Protein AF-X1FNH7-F1 (afdb_monomer)

Foldseek 3Di:
DDDDDPPDDDPDPLDDDFDFDDPDPVPPDTHGDQDDPVVVVSCVVVVDQEAEAEDPDSNVVSSVVVCVVSVHHYHYHDPDPVVVVVVVDPPPPPD

InterPro domains:
  IPR028098 Glycosyltransferase subfamily 4-like, N-terminal domain [PF13439] (1-83)

Sequence (95 aa):
FAPRVEDYIDQEKNVFRYRSINLTSKVKYPLPIPLSFKVKKVITEFNPDIVHIHHPFLLSSVAIMYGKKLGIPKILTLHTQYEDILVTTPLTSGL

Radius of gyration: 15.21 Å; Cα contacts (8 Å, |Δi|>4): 81; chains: 1; bounding box: 41×29×34 Å

Structure (mmCIF, N/CA/C/O backbone):
data_AF-X1FNH7-F1
#
_entry.id   AF-X1FNH7-F1
#
loop_
_atom_site.group_PDB
_atom_site.id
_atom_site.type_symbol
_atom_site.label_atom_id
_atom_site.label_alt_id
_atom_site.label_comp_id
_atom_site.label_asym_id
_atom_site.label_entity_id
_atom_site.label_seq_id
_atom_site.pdbx_PDB_ins_code
_atom_site.Cartn_x
_atom_site.Cartn_y
_atom_site.Cartn_z
_atom_site.occupancy
_atom_site.B_iso_or_equiv
_atom_site.auth_seq_id
_atom_site.auth_comp_id
_atom_site.auth_asym_id
_atom_site.auth_atom_id
_atom_site.pdbx_PDB_model_num
ATOM 1 N N . PHE A 1 1 ? 0.800 -2.096 -5.881 1.00 59.34 1 PHE A N 1
ATOM 2 C CA . PHE A 1 1 ? 0.970 -1.198 -7.045 1.00 59.34 1 PHE A CA 1
ATOM 3 C C . PHE A 1 1 ? 2.291 -1.534 -7.726 1.00 59.34 1 PHE A C 1
ATOM 5 O O . PHE A 1 1 ? 3.317 -1.410 -7.075 1.00 59.34 1 PHE A O 1
ATOM 12 N N . ALA A 1 2 ? 2.264 -1.990 -8.979 1.00 61.94 2 ALA A N 1
ATOM 13 C CA . ALA A 1 2 ? 3.451 -2.337 -9.772 1.00 61.94 2 ALA A CA 1
ATOM 14 C C . ALA A 1 2 ? 3.626 -1.347 -10.945 1.00 61.94 2 ALA A C 1
ATOM 16 O O . ALA A 1 2 ? 2.624 -0.753 -11.375 1.00 61.94 2 ALA A O 1
ATOM 17 N N . PRO A 1 3 ? 4.852 -1.146 -11.475 1.00 65.56 3 PRO A N 1
ATOM 18 C CA . PRO A 1 3 ? 5.056 -0.351 -12.683 1.00 65.56 3 PRO A CA 1
ATOM 19 C C . PRO A 1 3 ? 4.287 -0.956 -13.859 1.00 65.56 3 PRO A C 1
ATOM 21 O O . PRO A 1 3 ? 4.051 -2.166 -13.912 1.00 65.56 3 PRO A O 1
ATOM 24 N N . ARG A 1 4 ? 3.836 -0.098 -14.779 1.00 70.06 4 ARG A N 1
ATOM 25 C CA . ARG A 1 4 ? 3.223 -0.557 -16.028 1.00 70.06 4 ARG A CA 1
ATOM 26 C C . ARG A 1 4 ? 4.297 -1.257 -16.856 1.00 70.06 4 ARG A C 1
ATOM 28 O O . ARG A 1 4 ? 5.388 -0.719 -16.998 1.00 70.06 4 ARG A O 1
ATOM 35 N N . VAL A 1 5 ? 3.959 -2.424 -17.382 1.00 77.38 5 VAL A N 1
ATOM 36 C CA . VAL A 1 5 ? 4.778 -3.156 -18.347 1.00 77.38 5 VAL A CA 1
ATOM 37 C C . VAL A 1 5 ? 4.110 -2.980 -19.708 1.00 77.38 5 VAL A C 1
ATOM 39 O O . VAL A 1 5 ? 2.878 -3.021 -19.789 1.00 77.38 5 VAL A O 1
ATOM 42 N N . GLU A 1 6 ? 4.896 -2.682 -20.741 1.00 75.44 6 GLU A N 1
ATOM 43 C CA . GLU A 1 6 ? 4.391 -2.617 -22.117 1.00 75.44 6 GLU A CA 1
ATOM 44 C C . GLU A 1 6 ? 3.817 -3.986 -22.506 1.00 75.44 6 GLU A C 1
ATOM 46 O O . GLU A 1 6 ? 4.303 -5.020 -22.057 1.00 75.44 6 GLU A O 1
ATOM 51 N N . ASP A 1 7 ? 2.696 -3.976 -23.226 1.00 82.88 7 ASP A N 1
ATOM 52 C CA . ASP A 1 7 ? 1.947 -5.168 -23.656 1.00 82.88 7 ASP A CA 1
ATOM 53 C C . ASP A 1 7 ? 1.374 -6.075 -22.549 1.00 82.88 7 ASP A C 1
ATOM 55 O O . ASP A 1 7 ? 0.733 -7.086 -22.838 1.00 82.88 7 ASP A O 1
ATOM 59 N N . TYR A 1 8 ? 1.500 -5.693 -21.274 1.00 84.19 8 TYR A N 1
ATOM 60 C CA . TYR A 1 8 ? 0.838 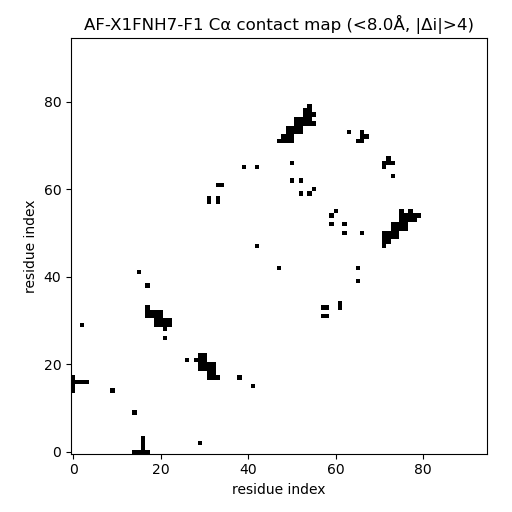-6.392 -20.176 1.00 84.19 8 TYR A CA 1
ATOM 61 C C . TYR A 1 8 ? -0.546 -5.805 -19.884 1.00 84.19 8 TYR A C 1
ATOM 63 O O . TYR A 1 8 ? -0.691 -4.617 -19.573 1.00 84.19 8 TYR A O 1
ATOM 71 N N . ILE A 1 9 ? -1.560 -6.668 -19.920 1.00 83.88 9 ILE A N 1
ATOM 72 C CA . ILE A 1 9 ? -2.942 -6.333 -19.575 1.00 83.88 9 ILE A CA 1
ATOM 73 C C . ILE A 1 9 ? -3.284 -6.987 -18.239 1.00 83.88 9 ILE A C 1
ATOM 75 O O . ILE A 1 9 ? -3.212 -8.211 -18.098 1.00 83.88 9 ILE A O 1
ATOM 79 N N . ASP A 1 10 ? -3.676 -6.156 -17.273 1.00 86.00 10 ASP A N 1
ATOM 80 C CA . ASP A 1 10 ? -4.139 -6.604 -15.962 1.00 86.00 10 ASP A CA 1
ATOM 81 C C . ASP A 1 10 ? -5.359 -7.528 -16.135 1.00 86.00 10 ASP A C 1
ATOM 83 O O . ASP A 1 10 ? -6.382 -7.122 -16.684 1.00 86.00 10 ASP A O 1
ATOM 87 N N . GLN A 1 11 ? -5.242 -8.778 -15.682 1.00 87.88 11 GLN A N 1
ATOM 88 C CA . GLN A 1 11 ? -6.336 -9.762 -15.729 1.00 87.88 11 GLN A CA 1
ATOM 89 C C . GLN A 1 11 ? -7.319 -9.580 -14.562 1.00 87.88 11 GLN A C 1
ATOM 91 O O . GLN A 1 11 ? -8.502 -9.901 -14.659 1.00 87.88 11 GLN A O 1
ATOM 96 N N . GLU A 1 12 ? -6.822 -9.033 -13.454 1.00 86.38 12 GLU A N 1
ATOM 97 C CA . GLU A 1 12 ? -7.565 -8.855 -12.213 1.00 86.38 12 GLU A CA 1
ATOM 98 C C . GLU A 1 12 ? -8.308 -7.515 -12.188 1.00 86.38 12 GLU A C 1
ATOM 100 O O . GLU A 1 12 ? -7.747 -6.454 -12.472 1.00 86.38 12 GLU A O 1
ATOM 105 N N . LYS A 1 13 ? -9.579 -7.539 -11.771 1.00 82.88 13 LYS A N 1
ATOM 106 C CA . LYS A 1 13 ? -10.468 -6.361 -11.818 1.00 82.88 13 LYS A CA 1
ATOM 107 C C . LYS A 1 13 ? -10.040 -5.219 -10.893 1.00 82.88 13 LYS A C 1
ATOM 109 O O . LYS A 1 13 ? -10.289 -4.057 -11.197 1.00 82.88 13 LYS A O 1
ATOM 114 N N . ASN A 1 14 ? -9.401 -5.541 -9.770 1.00 86.25 14 ASN A N 1
ATOM 115 C CA . ASN A 1 14 ? -9.070 -4.580 -8.712 1.00 86.25 14 ASN A CA 1
ATOM 116 C C . ASN A 1 14 ? -7.607 -4.117 -8.767 1.00 86.25 14 ASN A C 1
ATOM 118 O O . ASN A 1 14 ? -7.011 -3.768 -7.745 1.00 86.25 14 ASN A O 1
ATOM 122 N N . VAL A 1 15 ? -7.013 -4.103 -9.964 1.00 86.38 15 VAL A N 1
ATOM 123 C CA . VAL A 1 15 ? -5.662 -3.577 -10.170 1.00 86.38 15 VAL A CA 1
ATOM 124 C C . VAL A 1 15 ? -5.739 -2.101 -10.525 1.00 86.38 15 VAL A C 1
ATOM 126 O O . VAL A 1 15 ? -6.129 -1.693 -11.616 1.00 86.38 15 VAL A O 1
ATOM 129 N N . PHE A 1 16 ? -5.310 -1.273 -9.580 1.00 84.38 16 PHE A N 1
ATOM 130 C CA . PHE A 1 16 ? -5.191 0.163 -9.778 1.00 84.38 16 PHE A CA 1
ATOM 131 C C . PHE A 1 16 ? -3.716 0.536 -9.888 1.00 84.38 16 PHE A C 1
ATOM 133 O O . PHE A 1 16 ? -2.875 0.028 -9.149 1.00 84.38 16 PHE A O 1
ATOM 140 N N . ARG A 1 17 ? -3.385 1.443 -10.810 1.00 82.12 17 ARG A N 1
ATOM 141 C CA . ARG A 1 17 ? -2.017 1.935 -11.030 1.00 82.12 17 ARG A 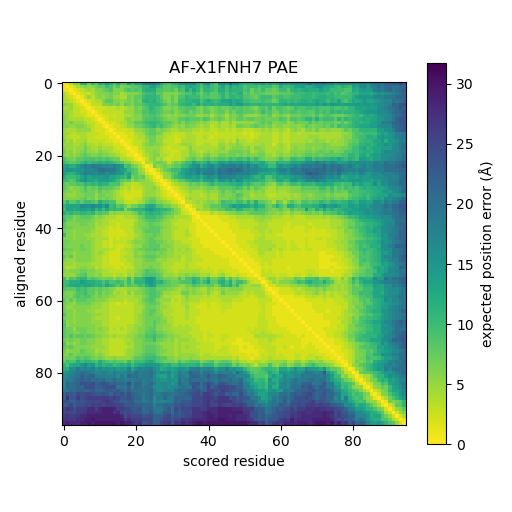CA 1
ATOM 142 C C . ARG A 1 17 ? -1.961 3.438 -10.774 1.00 82.12 17 ARG A C 1
ATOM 144 O O . ARG A 1 17 ? -2.826 4.182 -11.246 1.00 82.12 17 ARG A O 1
ATOM 151 N N . TYR A 1 18 ? -0.960 3.880 -10.011 1.00 79.56 18 TYR A N 1
ATOM 152 C CA . TYR A 1 18 ? -0.700 5.308 -9.830 1.00 79.56 18 TYR A CA 1
ATOM 153 C C . TYR A 1 18 ? -0.258 5.917 -11.156 1.00 79.56 18 TYR A C 1
ATOM 155 O O . TYR A 1 18 ? 0.462 5.286 -11.930 1.00 79.56 18 TYR A O 1
ATOM 163 N N . ARG A 1 19 ? -0.659 7.168 -11.397 1.00 78.69 19 ARG A N 1
ATOM 164 C CA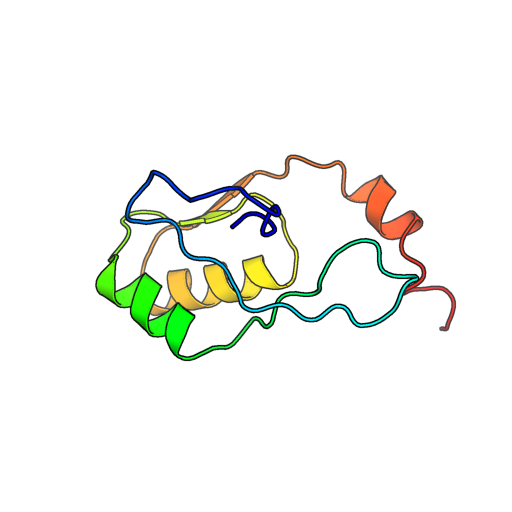 . ARG A 1 19 ? 0.021 7.981 -12.406 1.00 78.69 19 ARG A CA 1
ATOM 165 C C . ARG A 1 19 ? 1.449 8.218 -11.936 1.00 78.69 19 ARG A C 1
ATOM 167 O O . ARG A 1 19 ? 1.675 8.447 -10.746 1.00 78.69 19 ARG A O 1
ATOM 174 N N . SER A 1 20 ? 2.385 8.178 -12.865 1.00 78.94 20 SER A N 1
ATOM 175 C CA . SER A 1 20 ? 3.795 8.374 -12.580 1.00 78.94 20 SER A CA 1
ATOM 176 C C . SER A 1 20 ? 4.458 9.172 -13.695 1.00 78.94 20 SER A C 1
ATOM 178 O O . SER A 1 20 ? 3.953 9.221 -14.818 1.00 78.94 20 SER A O 1
ATOM 180 N N . ILE A 1 21 ? 5.553 9.847 -13.356 1.00 77.00 21 ILE A N 1
ATOM 181 C CA . ILE A 1 21 ? 6.336 10.666 -14.283 1.00 77.00 21 ILE A CA 1
ATOM 182 C C . ILE A 1 21 ? 7.767 10.137 -14.283 1.00 77.00 21 ILE A C 1
ATOM 184 O O . ILE A 1 21 ? 8.341 9.853 -13.229 1.00 77.00 21 ILE A O 1
ATOM 188 N N . ASN A 1 22 ? 8.352 10.031 -15.471 1.00 77.38 22 ASN A N 1
ATOM 189 C CA . ASN A 1 22 ? 9.784 9.813 -15.631 1.00 77.38 22 ASN A CA 1
ATOM 190 C C . ASN A 1 22 ? 10.479 11.176 -15.549 1.00 77.38 22 ASN A C 1
ATOM 192 O O . ASN A 1 22 ? 10.389 11.957 -16.490 1.00 77.38 22 ASN A O 1
ATOM 196 N N . LEU A 1 23 ? 11.113 11.500 -14.416 1.00 66.88 23 LEU A N 1
ATOM 197 C CA . LEU A 1 23 ? 11.727 12.823 -14.241 1.00 66.88 23 LEU A CA 1
ATOM 198 C C . LEU A 1 23 ? 13.009 12.999 -15.066 1.00 66.88 23 LEU A C 1
ATOM 200 O O . LEU A 1 23 ? 13.248 14.089 -15.568 1.00 66.88 23 LEU A O 1
ATOM 204 N N . THR A 1 24 ? 13.845 11.962 -15.195 1.00 62.50 24 THR A N 1
ATOM 205 C CA . THR A 1 24 ? 15.099 12.005 -15.971 1.00 62.50 24 THR A CA 1
ATOM 206 C C . THR A 1 24 ? 15.535 10.598 -16.391 1.00 62.50 24 THR A C 1
ATOM 208 O O . THR A 1 24 ? 15.177 9.626 -15.729 1.00 62.50 24 THR A O 1
ATOM 211 N N . SER A 1 25 ? 16.406 10.484 -17.399 1.00 61.59 25 SER A N 1
ATOM 212 C CA . SER A 1 25 ? 17.053 9.214 -17.783 1.00 61.59 25 SER A CA 1
ATOM 213 C C . SER A 1 25 ? 17.964 8.621 -16.694 1.00 61.59 25 SER A C 1
AT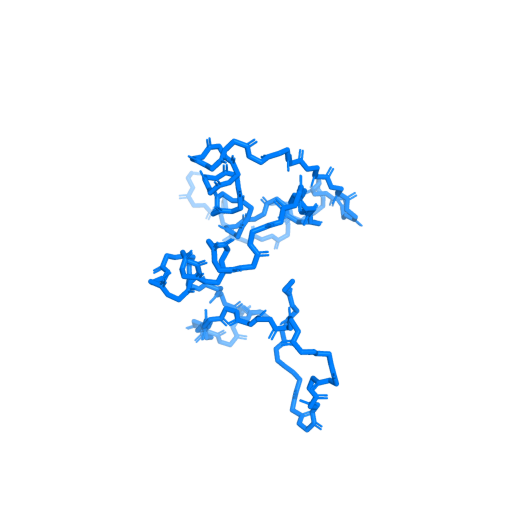OM 215 O O . SER A 1 25 ? 18.389 7.475 -16.810 1.00 61.59 25 SER A O 1
ATOM 217 N N . LYS A 1 26 ? 18.293 9.390 -15.641 1.00 59.47 26 LYS A N 1
ATOM 218 C CA . LYS A 1 26 ? 19.127 8.940 -14.512 1.00 59.47 26 LYS A CA 1
ATOM 219 C C . LYS A 1 26 ? 18.323 8.222 -13.427 1.00 59.47 26 LYS A C 1
ATOM 221 O O . LYS A 1 26 ? 18.886 7.416 -12.691 1.00 59.47 26 LYS A O 1
ATOM 226 N N . VAL A 1 27 ? 17.020 8.490 -13.316 1.00 61.66 27 VAL A N 1
ATOM 227 C CA . VAL A 1 27 ? 16.148 7.782 -12.372 1.00 61.66 27 VAL A CA 1
ATOM 228 C C . VAL A 1 27 ? 15.599 6.548 -13.083 1.00 61.66 27 VAL A C 1
ATOM 230 O O . VAL A 1 27 ? 14.748 6.661 -13.958 1.00 61.66 27 VAL A O 1
ATOM 233 N N . LYS A 1 28 ? 16.080 5.359 -12.699 1.00 62.19 28 LYS A N 1
ATOM 234 C CA . LYS A 1 28 ? 15.689 4.078 -13.321 1.00 62.19 28 LYS A CA 1
ATOM 235 C C . LYS A 1 28 ? 14.199 3.736 -13.196 1.00 62.19 28 LYS A C 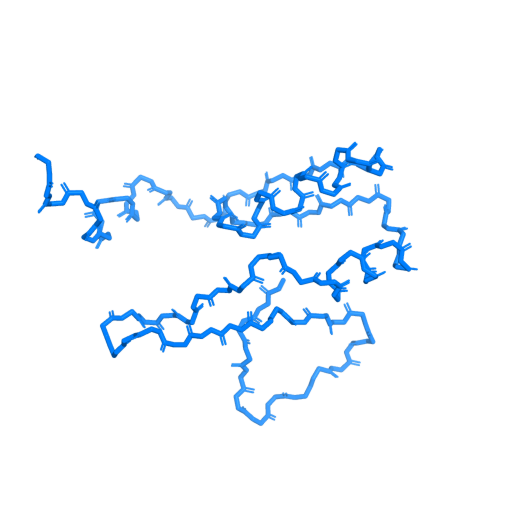1
ATOM 237 O O . LYS A 1 28 ? 13.737 2.840 -13.894 1.00 62.19 28 LYS A O 1
ATOM 242 N N . TYR A 1 29 ? 13.455 4.416 -12.322 1.00 68.38 29 TYR A N 1
ATOM 243 C CA . TYR A 1 29 ? 12.058 4.103 -12.040 1.00 68.38 29 TYR A CA 1
ATOM 244 C C . TYR A 1 29 ? 11.165 5.351 -12.079 1.00 68.38 29 TYR A C 1
ATOM 246 O O . TYR A 1 29 ? 11.539 6.390 -11.531 1.00 68.38 29 TYR A O 1
ATOM 254 N N . PRO A 1 30 ? 9.963 5.259 -12.670 1.00 73.50 30 PRO A N 1
ATOM 255 C CA . PRO A 1 30 ? 9.020 6.368 -12.704 1.00 73.50 30 PRO A CA 1
ATOM 256 C C . PRO A 1 30 ? 8.590 6.756 -11.283 1.00 73.50 30 PRO A C 1
ATOM 258 O O . PRO A 1 30 ? 8.182 5.897 -10.496 1.00 73.50 30 PRO A O 1
ATOM 261 N N . LEU A 1 31 ? 8.619 8.053 -10.960 1.00 77.19 31 LEU A N 1
ATOM 262 C CA . LEU A 1 31 ? 8.163 8.527 -9.654 1.00 77.19 31 LEU A CA 1
ATOM 263 C C . LEU A 1 31 ? 6.632 8.610 -9.626 1.00 77.19 31 LEU A C 1
ATOM 265 O O . LEU A 1 31 ? 6.031 9.216 -10.520 1.00 77.19 31 LEU A O 1
ATOM 269 N N . PRO A 1 32 ? 5.975 8.010 -8.619 1.00 78.25 32 PRO A N 1
ATOM 270 C CA . PRO A 1 32 ? 4.528 8.052 -8.510 1.00 78.25 32 PRO A CA 1
ATOM 271 C C . PRO A 1 32 ? 4.048 9.431 -8.050 1.00 78.25 32 PRO A C 1
ATOM 273 O O . PRO A 1 32 ? 4.704 10.090 -7.248 1.00 78.25 32 PRO A O 1
ATOM 276 N N . ILE A 1 33 ? 2.859 9.834 -8.500 1.00 79.94 33 ILE A N 1
ATOM 277 C CA . ILE A 1 33 ? 2.177 11.047 -8.036 1.00 79.94 33 ILE A CA 1
ATOM 278 C C . ILE A 1 33 ? 1.244 10.659 -6.871 1.00 79.94 33 ILE A C 1
ATOM 280 O O . ILE A 1 33 ? 0.187 10.070 -7.118 1.00 79.94 33 ILE A O 1
ATOM 284 N N . PRO A 1 34 ? 1.606 10.950 -5.607 1.00 68.12 34 PRO A N 1
ATOM 285 C CA . PRO A 1 34 ? 0.987 10.341 -4.423 1.00 68.12 34 PRO A CA 1
ATOM 286 C C . PRO A 1 34 ? -0.452 10.799 -4.150 1.00 68.12 34 PRO A C 1
ATOM 288 O O . PRO A 1 34 ? -1.271 10.021 -3.667 1.00 68.12 34 PRO A O 1
ATOM 291 N N . LEU A 1 35 ? -0.793 12.046 -4.475 1.00 66.75 35 LEU A N 1
ATOM 292 C CA . LEU A 1 35 ? -2.104 12.627 -4.186 1.00 66.75 35 LEU A CA 1
ATOM 293 C C . LEU A 1 35 ? -2.892 12.824 -5.479 1.00 66.75 35 LEU A C 1
ATOM 295 O O . LEU A 1 35 ? -2.781 13.845 -6.149 1.00 66.75 35 LEU A O 1
ATOM 299 N N . SER A 1 36 ? -3.730 11.849 -5.821 1.00 68.62 36 SER A N 1
ATOM 300 C CA . SER A 1 36 ? -4.749 12.043 -6.852 1.00 68.62 36 SER A CA 1
ATOM 301 C C . SER A 1 36 ? -6.130 11.741 -6.288 1.00 68.62 36 SER A C 1
ATOM 303 O O . SER A 1 36 ? -6.304 10.800 -5.512 1.00 68.62 36 SER A O 1
ATOM 305 N N . PHE A 1 37 ? -7.138 12.503 -6.721 1.00 77.06 37 PHE A N 1
ATOM 306 C CA . PHE A 1 37 ? -8.545 12.234 -6.397 1.00 77.06 37 PHE A CA 1
ATOM 307 C C . PHE A 1 37 ? -8.949 10.782 -6.698 1.00 77.06 37 PHE A C 1
ATOM 309 O O . PHE A 1 37 ? -9.781 10.208 -5.996 1.00 77.06 37 PHE A O 1
ATOM 316 N N . LYS A 1 38 ? -8.300 10.164 -7.694 1.00 82.00 38 LYS A N 1
ATOM 317 C CA . LYS A 1 38 ? -8.498 8.764 -8.069 1.00 82.00 38 LYS A CA 1
ATOM 318 C C . LYS A 1 38 ? -8.173 7.800 -6.926 1.00 82.00 38 LYS A C 1
ATOM 320 O O . LYS A 1 38 ? -8.935 6.874 -6.706 1.00 82.00 38 LYS A O 1
ATOM 325 N N . VAL A 1 39 ? -7.095 8.026 -6.175 1.00 82.31 39 VAL A N 1
ATOM 326 C CA . VAL A 1 39 ? -6.675 7.130 -5.080 1.00 82.31 39 VAL A CA 1
ATOM 327 C C . VAL A 1 39 ? -7.685 7.149 -3.942 1.00 82.31 39 VAL A C 1
ATOM 329 O O . VAL A 1 39 ? -8.096 6.093 -3.473 1.00 82.31 39 VAL A O 1
ATOM 332 N N . LYS A 1 40 ? -8.143 8.346 -3.549 1.00 85.38 40 LYS A N 1
ATOM 333 C CA . LYS A 1 40 ? -9.209 8.495 -2.550 1.00 85.38 40 LYS A CA 1
ATOM 334 C C . LYS A 1 40 ? -10.449 7.706 -2.959 1.00 85.38 40 LYS A C 1
ATOM 336 O O . LYS A 1 40 ? -10.982 6.955 -2.149 1.00 85.38 40 LYS A O 1
ATOM 341 N N . LYS A 1 41 ? -10.894 7.907 -4.205 1.00 88.12 41 LYS A N 1
ATOM 342 C CA . LYS A 1 41 ? -12.082 7.258 -4.760 1.00 88.12 41 LYS A CA 1
ATOM 343 C C . LYS A 1 41 ? -11.930 5.739 -4.720 1.00 88.12 41 LYS A C 1
ATOM 345 O O . LYS A 1 41 ? -12.748 5.081 -4.100 1.00 88.12 41 LYS A O 1
ATOM 350 N N . VAL A 1 42 ? -10.825 5.222 -5.255 1.00 88.25 42 VAL A N 1
ATOM 351 C CA . VAL A 1 42 ? -10.519 3.786 -5.280 1.00 88.25 42 VAL A CA 1
ATOM 352 C C . VAL A 1 42 ? -10.524 3.172 -3.884 1.00 88.25 42 VAL A C 1
ATOM 354 O O . VAL A 1 42 ? -11.195 2.174 -3.683 1.00 88.25 42 VAL A O 1
ATOM 357 N N . ILE A 1 43 ? -9.815 3.754 -2.910 1.00 88.44 43 ILE A N 1
ATOM 358 C CA . ILE A 1 43 ? -9.734 3.167 -1.561 1.00 88.44 43 ILE A CA 1
ATOM 359 C C . ILE A 1 43 ? -11.101 3.198 -0.865 1.00 88.44 43 ILE A C 1
ATOM 361 O O . ILE A 1 43 ? -11.451 2.251 -0.170 1.00 88.44 43 ILE A O 1
ATOM 365 N N . THR A 1 44 ? -11.876 4.267 -1.065 1.00 88.88 44 THR A N 1
ATOM 366 C CA . THR A 1 44 ? -13.206 4.397 -0.448 1.00 88.88 44 THR A CA 1
ATOM 367 C C . THR A 1 44 ? -14.218 3.443 -1.089 1.00 88.88 44 THR A C 1
ATOM 369 O O . THR A 1 44 ? -15.011 2.846 -0.377 1.00 88.88 44 THR A O 1
ATOM 372 N N . GLU A 1 45 ? -14.186 3.279 -2.415 1.00 90.62 45 GLU A N 1
ATOM 373 C CA . GLU A 1 45 ? -15.087 2.374 -3.148 1.00 90.62 45 GLU A CA 1
ATOM 374 C C . GLU A 1 45 ? -14.715 0.903 -2.961 1.00 90.62 45 GLU A C 1
ATOM 376 O O . GLU A 1 45 ? -15.599 0.060 -2.858 1.00 90.62 45 GLU A O 1
ATOM 381 N N . PHE A 1 46 ? -13.417 0.594 -2.903 1.00 91.19 46 PHE A N 1
ATOM 382 C CA . PHE A 1 46 ? -12.937 -0.761 -2.644 1.00 91.19 46 PHE A CA 1
ATOM 383 C C . PHE A 1 46 ? -13.207 -1.200 -1.199 1.00 91.19 46 PHE A C 1
ATOM 385 O O . PHE A 1 46 ? -13.433 -2.381 -0.972 1.00 91.19 46 PHE A O 1
ATOM 392 N N . ASN A 1 47 ? -13.196 -0.255 -0.249 1.00 90.75 47 ASN A N 1
ATOM 393 C CA . ASN A 1 47 ? -13.468 -0.472 1.175 1.00 90.75 47 ASN A CA 1
ATOM 394 C C . ASN A 1 47 ? -12.713 -1.682 1.777 1.00 90.75 47 ASN A C 1
ATOM 396 O O . ASN A 1 47 ? -13.343 -2.650 2.199 1.00 90.75 47 ASN A O 1
ATOM 400 N N . PRO A 1 48 ? -11.366 -1.665 1.791 1.00 91.56 48 PRO A N 1
ATOM 401 C CA . PRO A 1 48 ? -10.593 -2.813 2.245 1.00 91.56 48 PRO A CA 1
ATOM 402 C C . PRO A 1 48 ? -10.650 -2.991 3.764 1.00 91.56 48 PRO A C 1
ATOM 404 O O . PRO A 1 48 ? -10.536 -2.019 4.508 1.00 91.56 48 PRO A O 1
ATOM 407 N N . ASP A 1 49 ? -10.662 -4.243 4.217 1.00 95.12 49 ASP A N 1
ATOM 408 C CA . ASP A 1 49 ? -10.500 -4.589 5.637 1.00 95.12 49 ASP A CA 1
ATOM 409 C C . ASP A 1 49 ? -9.063 -4.380 6.134 1.00 95.12 49 ASP A C 1
ATOM 411 O O . ASP A 1 49 ? -8.821 -4.207 7.328 1.00 95.12 49 ASP A O 1
ATOM 415 N N . ILE A 1 50 ? -8.085 -4.403 5.221 1.00 94.31 50 ILE A N 1
ATOM 416 C CA . ILE A 1 50 ? -6.668 -4.255 5.544 1.00 94.31 50 ILE A CA 1
ATOM 417 C C . ILE A 1 50 ? -5.881 -3.599 4.412 1.00 94.31 50 ILE A C 1
ATOM 419 O O . ILE A 1 50 ? -6.111 -3.848 3.229 1.00 94.31 50 ILE A O 1
ATOM 423 N N . VAL A 1 51 ? -4.898 -2.776 4.778 1.00 92.06 51 VAL A N 1
ATOM 424 C CA . VAL A 1 51 ? -3.939 -2.188 3.840 1.00 92.06 51 VAL A CA 1
ATOM 425 C C . VAL A 1 51 ? -2.573 -2.832 4.045 1.00 92.06 51 VAL A C 1
ATOM 427 O O . VAL A 1 51 ? -1.897 -2.574 5.040 1.00 92.06 51 VAL A O 1
ATOM 430 N N . HIS A 1 52 ? -2.141 -3.648 3.084 1.00 92.19 52 HIS A N 1
ATOM 431 C CA . HIS A 1 52 ? -0.802 -4.236 3.075 1.00 92.19 52 HIS A CA 1
ATOM 432 C C . HIS A 1 52 ? 0.150 -3.413 2.201 1.00 92.19 52 HIS A C 1
ATOM 434 O O . HIS A 1 52 ? -0.135 -3.092 1.046 1.00 92.19 52 HIS A O 1
ATOM 440 N N . ILE A 1 53 ? 1.279 -3.030 2.781 1.00 89.94 53 ILE A N 1
ATOM 441 C CA . ILE A 1 53 ? 2.276 -2.137 2.210 1.00 89.94 53 ILE A CA 1
ATOM 442 C C . ILE A 1 53 ? 3.588 -2.911 2.101 1.00 89.94 53 ILE A C 1
ATOM 444 O O . ILE A 1 53 ? 4.037 -3.498 3.077 1.00 89.94 53 ILE A O 1
ATOM 448 N N . HIS A 1 54 ? 4.228 -2.882 0.934 1.00 84.38 54 HIS A N 1
ATOM 449 C CA . HIS A 1 54 ? 5.467 -3.636 0.710 1.00 84.38 54 HIS A CA 1
ATOM 450 C C . HIS A 1 54 ? 6.736 -2.772 0.692 1.00 84.38 54 HIS A C 1
ATOM 452 O O . HIS A 1 54 ? 7.829 -3.326 0.667 1.00 84.38 54 HIS A O 1
ATOM 458 N N . HIS A 1 55 ? 6.632 -1.443 0.580 1.00 75.00 55 HIS A N 1
ATOM 459 C CA . HIS A 1 55 ? 7.787 -0.556 0.372 1.00 75.00 55 HIS A CA 1
ATOM 460 C C . HIS A 1 55 ? 7.570 0.804 1.070 1.00 75.00 55 HIS A C 1
ATOM 462 O O . HIS A 1 55 ? 6.646 1.517 0.665 1.00 75.00 55 HIS A O 1
ATOM 468 N N . PRO A 1 56 ? 8.417 1.238 2.025 1.00 69.62 56 PRO A N 1
ATOM 469 C CA . PRO A 1 56 ? 8.296 2.442 2.847 1.00 69.62 56 PRO A CA 1
ATOM 470 C C . PRO A 1 56 ? 8.693 3.726 2.091 1.00 69.62 56 PRO A C 1
ATOM 472 O O . PRO A 1 56 ? 9.419 4.569 2.604 1.00 69.62 56 PRO A O 1
ATOM 475 N N . PHE A 1 57 ? 8.232 3.890 0.853 1.00 75.00 57 PHE A N 1
ATOM 476 C CA . PHE A 1 57 ? 8.471 5.093 0.049 1.00 75.00 57 PHE A CA 1
ATOM 477 C C . PHE A 1 57 ? 7.234 5.997 -0.009 1.00 75.00 57 PHE A C 1
ATOM 479 O O . PHE A 1 57 ? 6.266 5.813 0.724 1.00 75.00 57 PHE A O 1
ATOM 486 N N . LEU A 1 58 ? 7.239 6.971 -0.921 1.00 73.94 58 LEU A N 1
ATOM 487 C CA . LEU A 1 58 ? 6.205 7.995 -1.094 1.00 73.94 58 LEU A CA 1
ATOM 488 C C . LEU A 1 58 ? 4.760 7.457 -1.156 1.00 73.94 58 LEU A C 1
ATOM 490 O O . LEU A 1 58 ? 3.833 8.138 -0.740 1.00 73.94 58 LEU A O 1
ATOM 494 N N . LEU A 1 59 ? 4.541 6.233 -1.642 1.00 80.44 59 LEU A N 1
ATOM 495 C CA . LEU A 1 59 ? 3.205 5.620 -1.669 1.00 80.44 59 LEU A CA 1
ATOM 496 C C . LE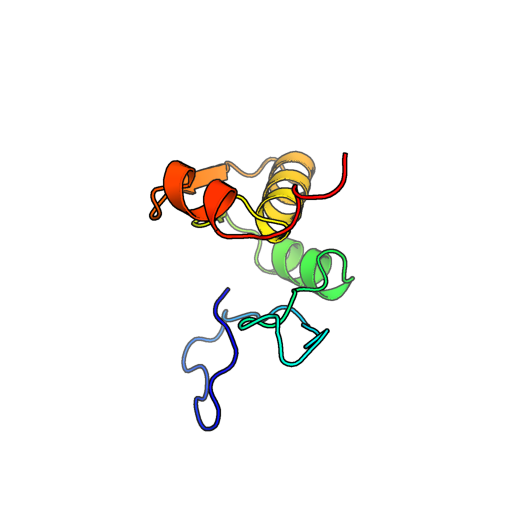U A 1 59 ? 2.760 5.048 -0.317 1.00 80.44 59 LEU A C 1
ATOM 498 O O . LEU A 1 59 ? 1.559 4.951 -0.061 1.00 80.44 59 LEU A O 1
ATOM 502 N N . SER A 1 60 ? 3.702 4.711 0.566 1.00 85.31 60 SER A N 1
ATOM 503 C CA . SER A 1 60 ? 3.393 4.284 1.932 1.00 85.31 60 SER A CA 1
ATOM 504 C C . SER A 1 60 ? 2.725 5.384 2.733 1.00 85.31 60 SER A C 1
ATOM 506 O O . SER A 1 60 ? 1.769 5.107 3.450 1.00 85.31 60 SER A O 1
ATOM 508 N N . SER A 1 61 ? 3.169 6.637 2.598 1.00 86.12 61 SER A N 1
ATOM 509 C CA . SER A 1 61 ? 2.564 7.752 3.336 1.00 86.12 61 SER A CA 1
ATOM 510 C C . SER A 1 61 ? 1.092 7.945 2.958 1.00 86.12 61 SER A C 1
ATOM 512 O O . SER A 1 61 ? 0.255 8.166 3.831 1.00 86.12 61 SER A O 1
ATOM 514 N N . VAL A 1 62 ? 0.749 7.756 1.681 1.00 86.44 62 VAL A N 1
ATOM 515 C CA . VAL A 1 62 ? -0.631 7.801 1.176 1.00 86.44 62 VAL A CA 1
ATOM 516 C C . VAL A 1 62 ? -1.469 6.663 1.759 1.00 86.44 62 VAL A C 1
ATOM 518 O O . VAL A 1 62 ? -2.571 6.897 2.255 1.00 86.44 62 VAL A O 1
ATOM 521 N N . ALA A 1 63 ? -0.936 5.439 1.741 1.00 87.44 63 ALA A N 1
ATOM 522 C CA . ALA A 1 63 ? -1.589 4.264 2.312 1.00 87.44 63 ALA A CA 1
ATOM 523 C C . ALA A 1 63 ? -1.825 4.418 3.828 1.00 87.44 63 ALA A C 1
ATOM 525 O O . ALA A 1 63 ? -2.923 4.152 4.317 1.00 87.44 63 ALA A O 1
ATOM 526 N N . ILE A 1 64 ? -0.834 4.933 4.563 1.00 89.75 64 ILE A N 1
ATOM 527 C CA . ILE A 1 64 ? -0.927 5.222 6.001 1.00 89.75 64 ILE A CA 1
ATOM 528 C C . ILE A 1 64 ? -1.963 6.316 6.274 1.00 89.75 64 ILE A C 1
ATOM 530 O O . ILE A 1 64 ? -2.777 6.170 7.187 1.00 89.75 64 ILE A O 1
ATOM 534 N N . MET A 1 65 ? -1.956 7.393 5.483 1.00 90.62 65 MET A N 1
ATOM 535 C CA . MET A 1 65 ? -2.903 8.500 5.610 1.00 90.62 65 MET A CA 1
ATOM 536 C C . MET A 1 65 ? -4.346 8.011 5.446 1.00 90.62 65 MET A C 1
ATOM 538 O O . MET A 1 65 ? -5.184 8.303 6.301 1.00 90.62 65 MET A O 1
ATOM 542 N N . TYR A 1 66 ? -4.647 7.264 4.379 1.00 89.69 66 TYR A N 1
ATOM 543 C CA . TYR A 1 66 ? -6.004 6.761 4.150 1.00 89.69 66 TYR A CA 1
ATOM 544 C C . TYR A 1 66 ? -6.399 5.670 5.140 1.00 89.69 66 TYR A C 1
ATOM 546 O O . TYR A 1 66 ? -7.514 5.725 5.649 1.00 89.69 66 TYR A O 1
ATOM 554 N N . GLY A 1 67 ? -5.491 4.757 5.495 1.00 91.06 67 GLY A N 1
ATOM 555 C CA . GLY A 1 67 ? -5.757 3.764 6.535 1.00 91.06 67 GLY A CA 1
ATOM 556 C C . GLY A 1 67 ? -6.098 4.420 7.876 1.00 91.06 67 GLY A C 1
ATOM 557 O O . GLY A 1 67 ? -7.084 4.061 8.507 1.00 91.06 67 GLY A O 1
ATOM 558 N N . LYS A 1 68 ? -5.365 5.472 8.277 1.00 92.44 68 LYS A N 1
ATOM 559 C CA . LYS A 1 68 ? -5.693 6.257 9.480 1.00 92.44 68 LYS A CA 1
ATOM 560 C C . LYS A 1 68 ? -7.041 6.970 9.352 1.00 92.44 68 LYS A C 1
ATOM 562 O O . LYS A 1 68 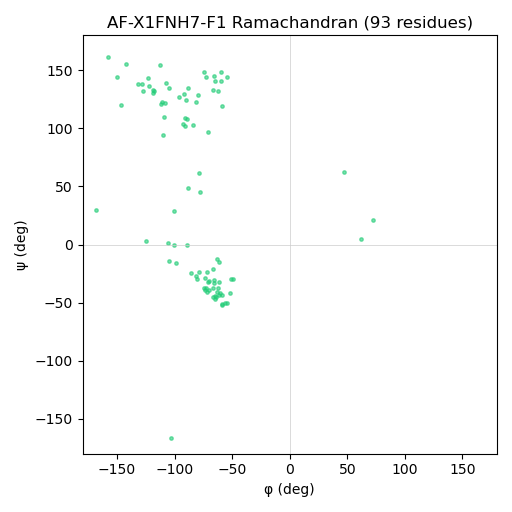? -7.825 6.945 10.292 1.00 92.44 68 LYS A O 1
ATOM 567 N N . LYS A 1 69 ? -7.307 7.611 8.210 1.00 91.12 69 LYS A N 1
ATOM 568 C CA . LYS A 1 69 ? -8.538 8.384 7.983 1.00 91.12 69 LYS A CA 1
ATOM 569 C C . LYS A 1 69 ? -9.798 7.515 7.955 1.00 91.12 69 LYS A C 1
ATOM 571 O O . LYS A 1 69 ? -10.853 7.994 8.351 1.00 91.12 69 LYS A O 1
ATOM 576 N N . LEU A 1 70 ? -9.688 6.287 7.460 1.00 91.06 70 LEU A N 1
ATOM 577 C CA . LEU A 1 70 ? -10.810 5.365 7.275 1.00 91.06 70 LEU A CA 1
ATOM 578 C C . LEU A 1 70 ? -10.914 4.310 8.388 1.00 91.06 70 LEU A C 1
ATOM 580 O O . LEU A 1 70 ? -11.816 3.487 8.349 1.00 91.06 70 LEU A O 1
ATOM 584 N N . GLY A 1 71 ? -10.009 4.323 9.373 1.00 94.38 71 GLY A N 1
ATOM 585 C CA . GLY A 1 71 ? -10.007 3.340 10.461 1.00 94.38 71 GLY A CA 1
ATOM 586 C C . GLY A 1 71 ? -9.554 1.936 10.042 1.00 94.38 71 GLY A C 1
ATOM 587 O O . GLY A 1 71 ? -9.851 0.972 10.737 1.00 94.38 71 GLY A O 1
ATOM 588 N N . ILE A 1 72 ? -8.826 1.814 8.930 1.00 95.19 72 ILE A N 1
ATOM 589 C CA . ILE A 1 72 ? -8.412 0.529 8.356 1.00 95.19 72 ILE A CA 1
ATOM 590 C C . ILE A 1 72 ? -7.033 0.131 8.917 1.00 95.19 72 ILE A C 1
ATOM 592 O O . ILE A 1 72 ? -6.095 0.942 8.873 1.00 95.19 72 ILE A O 1
ATOM 596 N N . PRO A 1 73 ? -6.861 -1.103 9.428 1.00 95.12 73 PRO A N 1
ATOM 597 C CA . PRO A 1 73 ? -5.564 -1.656 9.812 1.00 95.12 73 PRO A CA 1
ATOM 598 C C . PRO A 1 73 ? -4.532 -1.609 8.676 1.00 95.12 73 PRO A C 1
ATOM 600 O O . PRO A 1 73 ? -4.856 -1.804 7.505 1.00 95.12 73 PRO A O 1
ATOM 603 N N . LYS A 1 74 ? -3.259 -1.364 9.018 1.00 93.56 74 LYS A N 1
ATOM 604 C CA . LYS A 1 74 ? -2.158 -1.292 8.045 1.00 93.56 74 LYS A CA 1
ATOM 605 C C . LYS A 1 74 ? -1.030 -2.224 8.463 1.00 93.56 74 LYS A C 1
ATOM 607 O O . LYS A 1 74 ? -0.596 -2.154 9.611 1.00 93.56 74 LYS A O 1
ATOM 612 N N . ILE A 1 75 ? -0.531 -3.022 7.525 1.00 93.19 75 ILE A N 1
ATOM 613 C CA . ILE A 1 7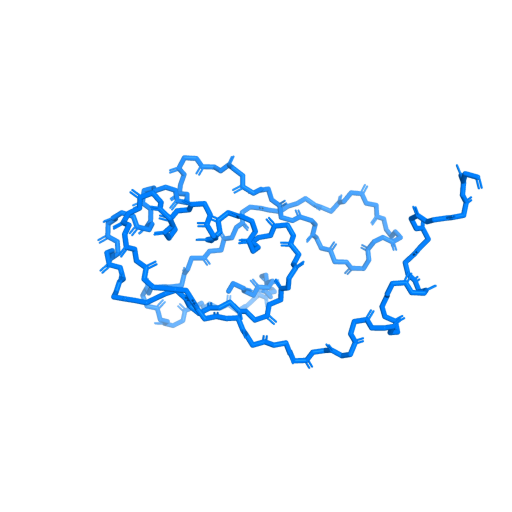5 ? 0.633 -3.897 7.698 1.00 93.19 75 ILE A CA 1
ATOM 614 C C . ILE A 1 75 ? 1.712 -3.449 6.721 1.00 93.19 75 ILE A C 1
ATOM 616 O O . ILE A 1 75 ? 1.434 -3.257 5.541 1.00 93.19 75 ILE A O 1
ATOM 620 N N . LEU A 1 76 ? 2.942 -3.293 7.206 1.00 88.56 76 LEU A N 1
ATOM 621 C CA . LEU A 1 76 ? 4.115 -3.019 6.382 1.00 88.56 76 LEU A CA 1
ATOM 622 C C . LEU A 1 76 ? 5.031 -4.240 6.405 1.00 88.56 76 LEU A C 1
ATOM 624 O O . LEU A 1 76 ? 5.476 -4.653 7.473 1.00 88.56 76 LEU A O 1
ATOM 628 N N . THR A 1 77 ? 5.336 -4.788 5.233 1.00 85.50 77 THR A N 1
ATOM 629 C CA . THR A 1 77 ? 6.375 -5.805 5.062 1.00 85.50 77 THR A CA 1
ATOM 630 C C . THR A 1 77 ? 7.523 -5.201 4.275 1.00 85.50 77 THR A C 1
ATOM 632 O O . THR A 1 77 ? 7.340 -4.737 3.153 1.00 85.50 77 THR A O 1
ATOM 635 N N . LEU A 1 78 ? 8.711 -5.193 4.872 1.00 80.38 78 LEU A N 1
ATOM 636 C CA . LEU A 1 78 ? 9.927 -4.683 4.253 1.00 80.38 78 LEU A CA 1
ATOM 637 C C . LEU A 1 78 ? 10.622 -5.841 3.538 1.00 80.38 78 LEU A C 1
ATOM 639 O O . LEU A 1 78 ? 11.239 -6.687 4.174 1.00 80.38 78 LEU A O 1
ATOM 643 N N . HIS A 1 79 ? 10.486 -5.899 2.214 1.00 70.81 79 HIS A N 1
ATOM 644 C CA . HIS A 1 79 ? 11.116 -6.948 1.398 1.00 70.81 79 HIS A CA 1
ATOM 645 C C . HIS A 1 79 ? 12.523 -6.583 0.916 1.00 70.81 79 HIS A C 1
ATOM 647 O O . HIS A 1 79 ? 13.155 -7.359 0.205 1.00 70.81 79 HIS A O 1
ATOM 653 N N . THR A 1 80 ? 13.012 -5.398 1.271 1.00 63.59 80 THR A N 1
ATOM 654 C CA . THR A 1 80 ? 14.310 -4.891 0.833 1.00 63.59 80 THR A CA 1
ATOM 655 C C . THR A 1 80 ? 15.113 -4.447 2.049 1.00 63.59 80 THR A C 1
ATOM 657 O O . THR A 1 80 ? 14.552 -3.827 2.953 1.00 63.59 80 THR A O 1
ATOM 660 N N . GLN A 1 81 ? 16.413 -4.754 2.082 1.00 62.00 81 GLN A N 1
ATOM 661 C CA . GLN A 1 81 ? 17.334 -4.186 3.070 1.00 62.00 81 GLN A CA 1
ATOM 662 C C . GLN A 1 81 ? 17.533 -2.704 2.727 1.00 62.00 81 GLN A C 1
ATOM 664 O O . GLN A 1 81 ? 18.272 -2.349 1.813 1.00 62.00 81 GLN A O 1
ATOM 669 N N . TYR A 1 82 ? 16.787 -1.826 3.401 1.00 54.75 82 TYR A N 1
ATOM 670 C CA . TYR A 1 82 ? 16.824 -0.381 3.140 1.00 54.75 82 TYR A CA 1
ATOM 671 C C . TYR A 1 82 ? 18.161 0.264 3.508 1.00 54.75 82 TYR A C 1
ATOM 673 O 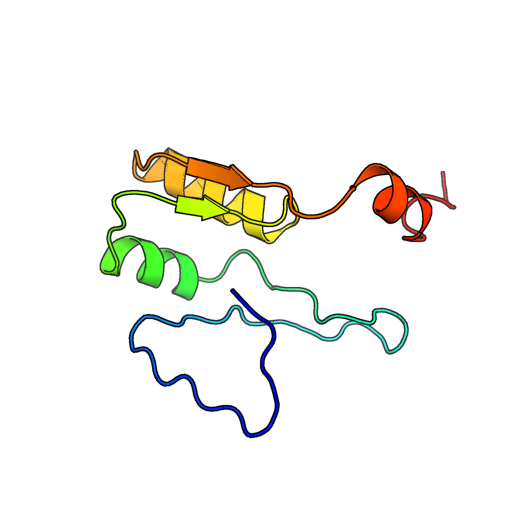O . TYR A 1 82 ? 18.474 1.325 2.969 1.00 54.75 82 TYR A O 1
ATOM 681 N N . GLU A 1 83 ? 18.941 -0.387 4.372 1.00 56.34 83 GLU A N 1
ATOM 682 C CA . GLU A 1 83 ? 20.302 0.014 4.741 1.00 56.34 83 GLU A CA 1
ATOM 683 C C . GLU A 1 83 ? 21.174 0.246 3.492 1.00 56.34 83 GLU A C 1
ATOM 685 O O . GLU A 1 83 ? 21.816 1.289 3.387 1.00 56.34 83 GLU A O 1
ATOM 690 N N . ASP A 1 84 ? 21.075 -0.620 2.478 1.00 51.81 84 ASP A N 1
ATOM 691 C CA . ASP A 1 84 ? 21.871 -0.516 1.246 1.00 51.81 84 ASP A CA 1
ATOM 692 C C . ASP A 1 84 ? 21.312 0.497 0.229 1.00 51.81 84 ASP A C 1
ATOM 694 O O . ASP A 1 84 ? 22.049 1.113 -0.549 1.00 51.81 84 ASP A O 1
ATOM 698 N N . ILE A 1 85 ? 19.991 0.704 0.206 1.00 52.38 85 ILE A N 1
ATOM 699 C CA . ILE A 1 85 ? 19.358 1.623 -0.756 1.00 52.38 85 ILE A CA 1
ATOM 700 C C . ILE A 1 85 ? 19.625 3.081 -0.383 1.00 52.38 85 ILE A C 1
ATOM 702 O O . ILE A 1 85 ? 19.890 3.895 -1.268 1.00 52.38 85 ILE A O 1
ATOM 706 N N . LEU A 1 86 ? 19.597 3.416 0.910 1.00 51.66 86 LEU A N 1
ATOM 707 C CA . LEU A 1 86 ? 19.875 4.779 1.374 1.00 51.66 86 LEU A CA 1
ATOM 708 C C . LEU A 1 86 ? 21.294 5.236 1.004 1.00 51.66 86 LEU A C 1
ATOM 710 O O . LEU A 1 86 ? 21.490 6.410 0.701 1.00 51.66 86 LEU A O 1
ATOM 714 N N . VAL A 1 87 ? 22.252 4.307 0.961 1.00 54.31 87 VAL A N 1
ATOM 715 C CA . VAL A 1 87 ? 23.646 4.570 0.569 1.00 54.31 87 VAL A CA 1
ATOM 716 C C . VAL A 1 87 ? 23.797 4.788 -0.944 1.00 54.31 87 VAL A C 1
ATOM 718 O O . VAL A 1 87 ? 24.685 5.518 -1.376 1.00 54.31 87 VAL A O 1
ATOM 721 N N . THR A 1 88 ? 22.935 4.186 -1.769 1.00 43.84 88 THR A N 1
ATOM 722 C CA . THR A 1 88 ? 23.101 4.163 -3.236 1.00 43.84 88 THR A CA 1
ATOM 723 C C . THR A 1 88 ? 22.280 5.213 -3.991 1.00 43.84 88 THR A C 1
ATOM 725 O O . THR A 1 88 ? 22.579 5.503 -5.152 1.00 43.84 88 THR A O 1
ATOM 728 N N . THR A 1 89 ? 21.273 5.834 -3.366 1.00 44.56 89 THR A N 1
ATOM 729 C CA . THR A 1 89 ? 20.605 7.023 -3.925 1.00 44.56 89 THR A CA 1
ATOM 730 C C . THR A 1 89 ? 21.401 8.301 -3.634 1.00 44.56 89 THR A C 1
ATOM 732 O O . THR A 1 89 ? 21.573 8.636 -2.464 1.00 44.56 89 THR A O 1
ATOM 735 N N . PRO A 1 90 ? 21.809 9.091 -4.648 1.00 45.94 90 PRO A N 1
ATOM 736 C CA . PRO A 1 90 ? 22.516 10.357 -4.452 1.00 45.94 90 PRO A CA 1
ATOM 737 C C . PRO A 1 90 ? 21.526 11.469 -4.067 1.00 45.94 90 PRO A C 1
ATOM 739 O O . PRO A 1 90 ? 21.328 12.434 -4.800 1.00 45.94 90 PRO A O 1
ATOM 742 N N . LEU A 1 91 ? 20.840 11.301 -2.937 1.00 50.66 91 LEU A N 1
ATOM 743 C CA . LEU A 1 91 ? 19.984 12.321 -2.323 1.00 50.66 91 LEU A CA 1
ATOM 744 C C . LEU A 1 91 ? 20.626 12.945 -1.074 1.00 50.66 91 LEU A C 1
ATOM 746 O O . LEU A 1 91 ? 20.026 13.822 -0.464 1.00 50.66 91 LEU A O 1
ATOM 750 N N . THR A 1 92 ? 21.846 12.538 -0.713 1.00 46.19 92 THR A N 1
ATOM 751 C CA . THR A 1 92 ? 22.558 13.017 0.486 1.00 46.19 92 THR A CA 1
ATOM 752 C C . THR A 1 92 ? 23.951 13.593 0.215 1.00 46.19 92 THR A C 1
ATOM 754 O O . THR A 1 92 ? 24.607 14.033 1.149 1.00 46.19 92 THR A O 1
ATOM 757 N N . SER A 1 93 ? 24.413 13.683 -1.036 1.00 33.38 93 SER A N 1
ATOM 758 C CA . SER A 1 93 ? 25.719 14.286 -1.362 1.00 33.38 93 SER A CA 1
ATOM 759 C C . SER A 1 93 ? 25.632 15.804 -1.594 1.00 33.38 93 SER A C 1
ATOM 761 O O . SER A 1 93 ? 26.085 16.299 -2.627 1.00 33.38 93 SER A O 1
ATOM 763 N N . GLY A 1 94 ? 24.982 16.535 -0.687 1.00 46.38 94 GLY A N 1
ATOM 764 C CA . GLY A 1 94 ? 24.729 17.971 -0.859 1.00 46.38 94 GLY A CA 1
ATOM 765 C C . GLY A 1 94 ? 24.232 18.713 0.383 1.00 46.38 94 GLY A C 1
ATOM 766 O O . GLY A 1 94 ? 23.490 19.682 0.231 1.00 46.38 94 GLY A O 1
ATOM 767 N N . LEU A 1 95 ? 24.615 18.260 1.579 1.00 37.19 95 LEU A N 1
ATOM 768 C CA . LEU A 1 95 ? 24.608 19.062 2.806 1.00 37.19 95 LEU A CA 1
ATOM 769 C C . LEU A 1 95 ? 26.009 19.040 3.413 1.00 37.19 95 LEU A C 1
ATOM 771 O O . LEU A 1 95 ? 26.626 17.952 3.376 1.00 37.19 95 LEU A O 1
#

pLDDT: mean 76.09, std 15.29, range [33.38, 95.19]

Organism: NCBI:txid412755

Nearest PDB structures (foldseek):
  3ot5-assembly5_C-2  TM=8.116E-01  e=7.378E-01  Listeria monocytogenes EGD-e
  1r7h-assembly1_B  TM=5.141E-01  e=6.589E+00  Corynebacterium ammoniagenes
  8om4-assembly1_B  TM=4.345E-01  e=5.747E+00  Saccharomyces cerevisiae

Mean predicted aligned error: 9.32 Å

Secondary structure (DSSP, 8-state):
-----TT----STT-----EE---TT-SSPEE----HHHHHHHHHH--S-EEE---SHHHHHHHHHHHHHT--EEE---S-HHHHHHHSSSSTT-

Solvent-accessible surface area (backbone atoms only — not comparable to full-atom values): 6386 Å² total; per-residue (Å²): 124,71,82,89,55,87,98,63,76,83,87,59,90,88,72,66,69,74,58,60,47,75,89,46,97,82,54,92,61,62,48,68,57,68,86,44,75,63,56,58,49,50,54,63,73,65,58,59,82,60,45,81,39,61,60,97,47,76,62,36,57,46,54,51,52,50,24,65,75,71,74,29,52,75,48,80,48,80,83,62,73,58,78,63,51,66,74,70,48,90,83,66,89,82,122